Protein AF-A0A455T2T1-F1 (afdb_monomer_lite)

pLDDT: mean 71.48, std 12.67, range [43.47, 88.56]

Secondary structure (DSSP, 8-state):
-HHHHHHHHHHHHHHHHHHHHHHHHHS-SS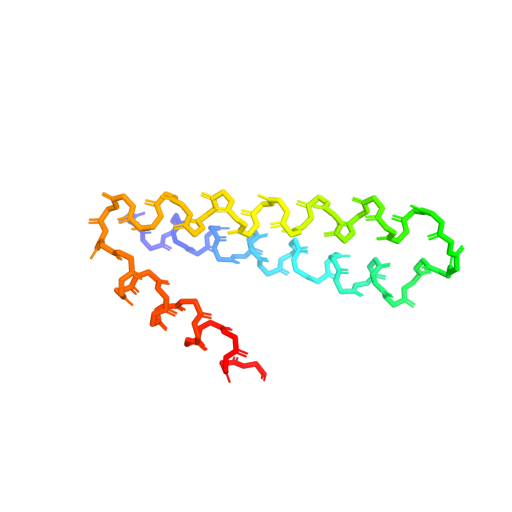HHHHHHHHHHHHHHHHHHHHHHHHH-HHHHHHHHHHHHH--

Organism: NCBI:txid2045280

Structure (mmCIF, N/CA/C/O backbone):
data_AF-A0A455T2T1-F1
#
_entry.id   AF-A0A455T2T1-F1
#
loop_
_atom_site.group_PDB
_atom_site.id
_atom_site.type_symbol
_atom_site.label_atom_id
_atom_site.label_alt_id
_atom_site.label_comp_id
_atom_site.label_asym_id
_atom_site.label_entity_id
_atom_site.label_seq_id
_atom_site.pdbx_PDB_ins_code
_atom_site.Cartn_x
_atom_site.Cartn_y
_atom_site.Cartn_z
_atom_site.occupancy
_atom_site.B_iso_or_equiv
_atom_site.auth_seq_id
_atom_site.auth_comp_id
_atom_site.auth_asym_id
_atom_site.auth_atom_id
_atom_site.pdbx_PDB_model_num
ATOM 1 N N . MET A 1 1 ? -23.686 -10.095 9.919 1.00 52.50 1 MET A N 1
ATOM 2 C CA . MET A 1 1 ? -23.566 -9.793 8.469 1.00 52.50 1 MET A CA 1
ATOM 3 C C . MET A 1 1 ? -22.219 -9.177 8.065 1.00 52.50 1 MET A C 1
ATOM 5 O O . MET A 1 1 ? -21.885 -9.259 6.892 1.00 52.50 1 MET A O 1
ATOM 9 N N . HIS A 1 2 ? -21.408 -8.638 8.987 1.00 56.16 2 HIS A N 1
ATOM 10 C CA . HIS A 1 2 ? -20.120 -7.998 8.655 1.00 56.16 2 HIS A CA 1
ATOM 11 C C . HIS A 1 2 ? -18.977 -8.973 8.309 1.00 56.16 2 HIS A C 1
ATOM 13 O O . HIS A 1 2 ? -18.106 -8.647 7.509 1.00 56.16 2 HIS A O 1
ATOM 19 N N . GLU A 1 3 ? -19.000 -10.203 8.829 1.00 58.81 3 GLU A N 1
ATOM 20 C CA . GLU A 1 3 ? -17.943 -11.200 8.578 1.00 58.81 3 GLU A CA 1
ATOM 21 C C . GLU A 1 3 ? -17.878 -11.657 7.114 1.00 58.81 3 GLU A C 1
ATOM 23 O O . GLU A 1 3 ? -16.800 -11.905 6.580 1.00 58.81 3 GLU A O 1
ATOM 28 N N . SER A 1 4 ? -19.022 -11.700 6.425 1.00 75.38 4 SER A N 1
ATOM 29 C CA . SER A 1 4 ? -19.097 -12.081 5.007 1.00 75.38 4 SER A CA 1
ATOM 30 C C . SER A 1 4 ? -18.492 -11.024 4.077 1.00 75.38 4 SER A C 1
ATOM 32 O O . 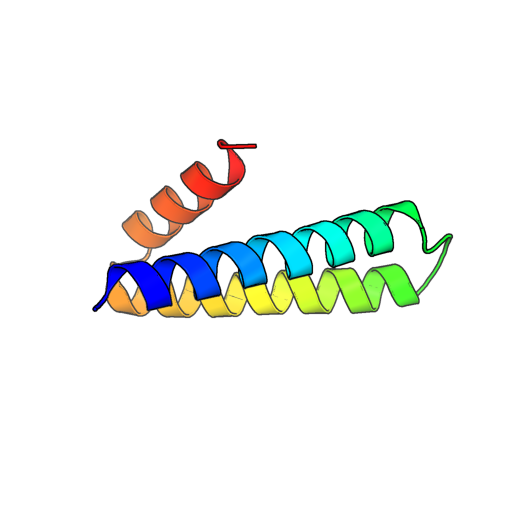SER A 1 4 ? -17.989 -11.337 2.995 1.00 75.38 4 SER A O 1
ATOM 34 N N . GLU A 1 5 ? -18.550 -9.757 4.474 1.00 77.19 5 GLU A N 1
ATOM 35 C CA . GLU A 1 5 ? -17.977 -8.652 3.710 1.00 77.19 5 GLU A CA 1
ATOM 36 C C . GLU A 1 5 ? -16.462 -8.575 3.923 1.00 77.19 5 GLU A C 1
ATOM 38 O O . GLU A 1 5 ? -15.700 -8.454 2.962 1.00 77.19 5 GLU A O 1
ATOM 43 N N . ILE A 1 6 ? -16.021 -8.799 5.163 1.00 82.56 6 ILE A N 1
ATOM 44 C CA . ILE A 1 6 ? -14.605 -8.919 5.523 1.00 82.56 6 ILE A CA 1
ATOM 45 C C . ILE A 1 6 ? -13.959 -10.110 4.801 1.00 82.56 6 ILE A C 1
ATOM 47 O O . ILE A 1 6 ? -12.894 -9.957 4.202 1.00 82.56 6 ILE A O 1
ATOM 51 N N . ALA A 1 7 ? -14.616 -11.273 4.772 1.00 82.81 7 ALA A N 1
ATOM 52 C CA . ALA A 1 7 ? -14.116 -12.452 4.063 1.00 82.81 7 ALA A CA 1
ATOM 53 C C . ALA A 1 7 ? -13.960 -12.206 2.551 1.00 82.81 7 ALA A C 1
ATOM 55 O O . ALA A 1 7 ? -12.978 -12.634 1.941 1.00 82.81 7 ALA A O 1
ATOM 56 N N . ARG A 1 8 ? -14.892 -11.463 1.941 1.00 83.38 8 ARG A N 1
ATOM 57 C CA . ARG A 1 8 ? -14.822 -11.092 0.520 1.00 83.38 8 ARG A CA 1
ATOM 58 C C . ARG A 1 8 ? -13.697 -10.107 0.227 1.00 83.38 8 ARG A C 1
ATOM 60 O O . ARG A 1 8 ? -12.978 -10.289 -0.754 1.00 83.38 8 ARG A O 1
ATOM 67 N N . LEU A 1 9 ? -13.521 -9.094 1.073 1.00 84.94 9 LEU A N 1
ATOM 68 C CA . LEU A 1 9 ? -12.432 -8.126 0.937 1.00 84.94 9 LEU A CA 1
ATOM 69 C C . LEU A 1 9 ? -11.064 -8.788 1.109 1.00 84.94 9 LEU A C 1
ATOM 71 O O . LEU A 1 9 ? -10.151 -8.502 0.337 1.00 84.94 9 LEU A O 1
ATOM 75 N N . ARG A 1 10 ? -10.945 -9.714 2.066 1.00 84.94 10 ARG A N 1
ATOM 76 C CA . ARG A 1 10 ? -9.719 -10.474 2.306 1.00 84.94 10 ARG A CA 1
ATOM 77 C C . ARG A 1 10 ? -9.329 -11.317 1.095 1.00 84.94 10 ARG A C 1
ATOM 79 O O . ARG A 1 10 ? -8.206 -11.198 0.616 1.00 84.94 10 ARG A O 1
ATOM 86 N N . LYS A 1 11 ? -10.270 -12.096 0.559 1.00 87.00 11 LYS A N 1
ATOM 87 C CA . LYS A 1 11 ? -10.025 -12.935 -0.620 1.00 87.00 11 LYS A CA 1
ATOM 88 C C . LYS A 1 11 ? -9.586 -12.102 -1.829 1.00 87.00 11 LYS A C 1
ATOM 90 O O . LYS A 1 11 ? -8.638 -12.449 -2.519 1.00 87.00 11 LYS A O 1
ATOM 95 N N . ARG A 1 12 ? -10.224 -10.946 -2.038 1.00 85.88 12 ARG A N 1
ATOM 96 C CA . ARG A 1 12 ? -9.878 -10.034 -3.137 1.00 85.88 12 ARG A CA 1
ATOM 97 C C . ARG A 1 12 ? -8.473 -9.446 -2.994 1.00 85.88 12 ARG A C 1
ATOM 99 O O . ARG A 1 12 ? -7.783 -9.250 -3.988 1.00 85.88 12 ARG A O 1
ATOM 106 N N . LEU A 1 13 ? -8.057 -9.165 -1.761 1.00 85.75 13 LEU A N 1
ATOM 107 C CA . LEU A 1 13 ? -6.699 -8.729 -1.452 1.00 85.75 13 LEU A CA 1
ATOM 108 C C . LEU A 1 13 ? -5.679 -9.828 -1.749 1.00 85.75 13 LEU A C 1
ATOM 110 O O . LEU A 1 13 ? -4.665 -9.527 -2.364 1.00 85.75 13 LEU A O 1
ATOM 114 N N . GLU A 1 14 ? -5.955 -11.071 -1.356 1.00 87.75 14 GLU A N 1
ATOM 115 C CA . GLU A 1 14 ? -5.092 -12.229 -1.629 1.00 87.75 14 GLU A CA 1
ATOM 116 C C . GLU A 1 14 ? -4.921 -12.460 -3.145 1.00 87.75 14 GLU A C 1
ATOM 118 O O . GLU A 1 14 ? -3.792 -12.609 -3.618 1.00 87.75 14 GLU A O 1
ATOM 123 N N . ASP A 1 15 ? -6.006 -12.366 -3.919 1.00 83.81 15 ASP A N 1
ATOM 124 C CA . ASP A 1 15 ? -5.993 -12.547 -5.378 1.00 83.81 15 ASP A CA 1
ATOM 125 C C . ASP A 1 15 ? -5.155 -11.475 -6.109 1.00 83.81 15 ASP A C 1
ATOM 127 O O . ASP A 1 15 ? -4.300 -11.796 -6.939 1.00 83.81 15 ASP A O 1
ATOM 131 N N . GLU A 1 16 ? -5.340 -10.193 -5.775 1.00 78.69 16 GLU A N 1
ATOM 132 C CA . GLU A 1 16 ? -4.562 -9.074 -6.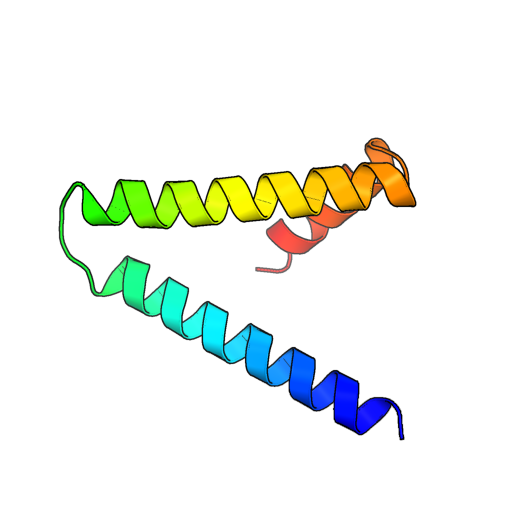347 1.00 78.69 16 GLU A CA 1
ATOM 133 C C . GLU A 1 16 ? -3.064 -9.202 -6.064 1.00 78.69 16 GLU A C 1
ATOM 135 O O . GLU A 1 16 ? -2.188 -8.775 -6.824 1.00 78.69 16 GLU A O 1
ATOM 140 N N . TYR A 1 17 ? -2.757 -9.797 -4.925 1.00 78.31 17 TYR A N 1
ATOM 141 C CA . TYR A 1 17 ? -1.408 -9.931 -4.448 1.00 78.31 17 TYR A CA 1
ATOM 142 C C . TYR A 1 17 ? -0.656 -11.072 -5.108 1.00 78.31 17 TYR A C 1
ATOM 144 O O . TYR A 1 17 ? 0.501 -10.914 -5.505 1.00 78.31 17 TYR A O 1
ATOM 152 N N . GLU A 1 18 ? -1.346 -12.191 -5.285 1.00 80.19 18 GLU A N 1
ATOM 153 C CA . GLU A 1 18 ? -0.868 -13.326 -6.050 1.00 80.19 18 GLU A CA 1
ATOM 154 C C . GLU A 1 18 ? -0.677 -12.939 -7.526 1.00 80.19 18 GLU A C 1
ATOM 156 O O . GLU A 1 18 ? 0.351 -13.269 -8.119 1.00 80.19 18 GLU A O 1
ATOM 161 N N . ALA A 1 19 ? -1.585 -12.140 -8.099 1.00 74.69 19 ALA A N 1
ATOM 162 C CA . ALA A 1 19 ? -1.441 -11.587 -9.445 1.00 74.69 19 ALA A CA 1
ATOM 163 C C . ALA A 1 19 ? -0.234 -10.640 -9.566 1.00 74.69 19 ALA A C 1
ATOM 165 O O . ALA A 1 19 ? 0.538 -10.745 -10.517 1.00 74.69 19 ALA A O 1
ATOM 166 N N . ALA A 1 20 ? -0.008 -9.758 -8.586 1.00 68.81 20 ALA A N 1
ATOM 167 C CA . ALA A 1 20 ? 1.159 -8.875 -8.570 1.00 68.81 20 ALA A CA 1
ATOM 168 C C . ALA A 1 20 ? 2.477 -9.647 -8.414 1.00 68.81 20 ALA A C 1
ATOM 170 O O . ALA A 1 20 ? 3.457 -9.326 -9.084 1.00 68.81 20 ALA A O 1
ATOM 171 N N . ARG A 1 21 ? 2.501 -10.677 -7.560 1.00 67.62 21 ARG A N 1
ATOM 172 C CA . ARG A 1 21 ? 3.660 -11.557 -7.366 1.00 67.62 21 ARG A CA 1
ATOM 173 C C . ARG A 1 21 ? 3.976 -12.328 -8.644 1.00 67.62 21 ARG A C 1
ATOM 175 O O . ARG A 1 21 ? 5.126 -12.339 -9.068 1.00 67.62 21 ARG A O 1
ATOM 182 N N . ARG A 1 22 ? 2.958 -12.892 -9.299 1.00 64.44 22 ARG A N 1
ATOM 183 C CA . ARG A 1 22 ? 3.097 -13.578 -10.592 1.00 64.44 22 ARG A CA 1
ATOM 184 C C . ARG A 1 22 ? 3.471 -12.620 -11.719 1.00 64.44 22 ARG A C 1
ATOM 186 O O . ARG A 1 22 ? 4.259 -12.993 -12.574 1.00 64.44 22 ARG A O 1
ATOM 193 N N . GLY A 1 23 ? 2.983 -11.381 -11.700 1.00 61.09 23 GLY A N 1
ATOM 194 C CA . GLY A 1 23 ? 3.418 -10.324 -12.616 1.00 61.09 23 GLY A CA 1
ATOM 195 C C . GLY A 1 23 ? 4.887 -9.941 -12.414 1.00 61.09 23 GLY A C 1
ATOM 196 O O . GLY A 1 23 ? 5.598 -9.721 -13.387 1.00 61.09 23 GLY A O 1
ATOM 197 N N . LEU A 1 24 ? 5.363 -9.934 -11.166 1.00 55.62 24 LEU A N 1
ATOM 198 C CA . LEU A 1 24 ? 6.763 -9.674 -10.813 1.00 55.62 24 LEU A CA 1
ATOM 199 C C . LEU A 1 24 ? 7.706 -10.824 -11.196 1.00 55.62 24 LEU A C 1
ATOM 201 O O . LEU A 1 24 ? 8.854 -10.556 -11.538 1.00 55.62 24 LEU A O 1
ATOM 205 N N . THR A 1 25 ? 7.243 -12.077 -11.140 1.00 57.03 25 THR A N 1
ATOM 206 C CA . THR A 1 25 ? 8.057 -13.261 -11.477 1.00 57.03 25 THR A CA 1
ATOM 207 C C . THR A 1 25 ? 7.884 -13.743 -12.920 1.00 57.03 25 THR A C 1
ATOM 209 O O . THR A 1 25 ? 8.739 -14.466 -13.416 1.00 57.03 25 THR A O 1
ATOM 212 N N . GLY A 1 26 ? 6.779 -13.388 -13.585 1.00 49.88 26 GLY A N 1
ATOM 213 C CA . GLY A 1 26 ? 6.389 -13.894 -14.906 1.00 49.88 26 GLY A CA 1
ATOM 214 C C . GLY A 1 26 ? 6.606 -12.921 -16.067 1.00 49.88 26 GLY A C 1
ATOM 215 O O . GLY A 1 26 ? 6.767 -13.368 -17.199 1.00 49.88 26 GLY A O 1
ATOM 216 N N . LEU A 1 27 ? 6.650 -11.605 -15.822 1.00 49.62 27 LEU A N 1
ATOM 217 C CA . LEU A 1 27 ? 6.964 -10.624 -16.865 1.00 49.62 27 LEU A CA 1
ATOM 218 C C . LEU A 1 27 ? 8.453 -10.295 -16.834 1.00 49.62 27 LEU A C 1
ATOM 220 O O . LEU A 1 27 ? 8.919 -9.381 -16.155 1.00 49.62 27 LEU A O 1
ATOM 224 N N . ALA A 1 28 ? 9.177 -11.102 -17.599 1.00 47.31 28 ALA A N 1
ATOM 225 C CA . ALA A 1 28 ? 10.542 -10.868 -18.017 1.00 47.31 28 ALA A CA 1
ATOM 226 C C . ALA A 1 28 ? 10.742 -9.424 -18.538 1.00 47.31 28 ALA A C 1
ATOM 228 O O . ALA A 1 28 ? 9.977 -8.930 -19.363 1.00 47.31 28 ALA A O 1
ATOM 229 N N . THR A 1 29 ? 11.795 -8.785 -18.016 1.00 48.00 29 THR A N 1
ATOM 230 C CA . THR A 1 29 ? 12.643 -7.759 -18.655 1.00 48.00 29 THR A CA 1
ATOM 231 C C . THR A 1 29 ? 11.971 -6.535 -19.312 1.00 48.00 29 THR A C 1
ATOM 233 O O . THR A 1 29 ? 11.493 -6.582 -20.441 1.00 48.00 29 THR A O 1
ATOM 236 N N . GLY A 1 30 ? 12.087 -5.363 -18.661 1.00 59.22 30 GLY A N 1
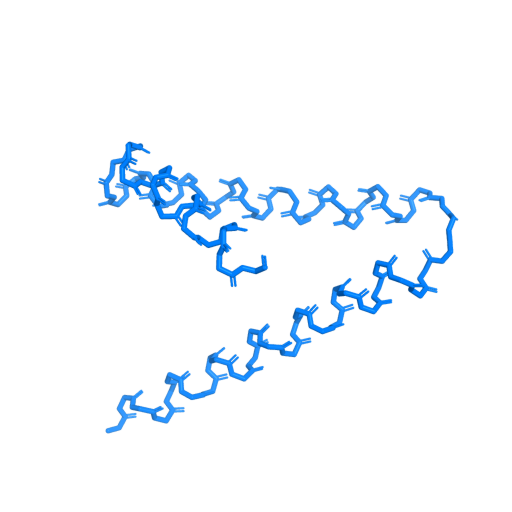ATOM 237 C CA . GLY A 1 30 ? 11.997 -4.044 -19.317 1.00 59.22 30 GLY A CA 1
ATOM 238 C C . GLY A 1 30 ? 11.020 -3.026 -18.703 1.00 59.22 30 GLY A C 1
ATOM 239 O O . GLY A 1 30 ? 10.544 -3.167 -17.578 1.00 59.22 30 GLY A O 1
ATOM 240 N N . ALA A 1 31 ? 10.705 -1.970 -19.467 1.00 50.09 31 ALA A N 1
ATOM 241 C CA . ALA A 1 31 ? 9.945 -0.775 -19.052 1.00 50.09 31 ALA A CA 1
ATOM 242 C C . ALA A 1 31 ? 8.526 -1.037 -18.487 1.00 50.09 31 ALA A C 1
ATOM 244 O O . ALA A 1 31 ? 7.969 -0.187 -17.782 1.00 50.09 31 ALA A O 1
ATOM 245 N N . ALA A 1 32 ? 7.947 -2.215 -18.744 1.00 50.31 32 ALA A N 1
ATOM 246 C CA . ALA A 1 32 ? 6.692 -2.661 -18.137 1.00 50.31 32 ALA A CA 1
ATOM 247 C C . ALA A 1 32 ? 6.827 -2.896 -16.619 1.00 50.31 32 ALA A C 1
ATOM 249 O O . ALA A 1 32 ? 5.914 -2.553 -15.865 1.00 50.31 32 ALA A O 1
ATOM 250 N N . GLN A 1 33 ? 7.992 -3.373 -16.159 1.00 57.62 33 GLN A N 1
ATOM 251 C CA . GLN A 1 33 ? 8.302 -3.555 -14.741 1.00 57.62 33 GLN A CA 1
ATOM 252 C C . GLN A 1 33 ? 8.334 -2.204 -14.017 1.00 57.62 33 GLN A C 1
ATOM 254 O O . GLN A 1 33 ? 7.719 -2.061 -12.965 1.00 57.62 33 GLN A O 1
ATOM 259 N N . HIS A 1 34 ? 8.945 -1.177 -14.619 1.00 54.50 34 HIS A N 1
ATOM 260 C CA . HIS A 1 34 ? 8.954 0.173 -14.050 1.00 54.50 34 HIS A CA 1
ATOM 261 C C . HIS A 1 34 ? 7.547 0.752 -13.937 1.00 54.50 34 HIS A C 1
ATOM 263 O O . HIS A 1 34 ? 7.182 1.218 -12.868 1.00 54.50 34 HIS A O 1
ATOM 269 N N . ARG A 1 35 ? 6.712 0.678 -14.982 1.00 61.38 35 ARG A N 1
ATOM 270 C CA . ARG A 1 35 ? 5.332 1.190 -14.902 1.00 61.38 35 ARG A CA 1
ATOM 271 C C . ARG A 1 35 ? 4.502 0.469 -13.842 1.00 61.38 35 ARG A C 1
ATOM 273 O O . ARG A 1 35 ? 3.777 1.125 -13.093 1.00 61.38 35 ARG A O 1
ATOM 280 N N . PHE A 1 36 ? 4.632 -0.853 -13.755 1.00 64.19 36 PHE A N 1
ATOM 281 C CA . PHE A 1 36 ? 3.917 -1.654 -12.768 1.00 64.19 36 PHE A CA 1
ATOM 282 C C . PHE A 1 36 ? 4.410 -1.362 -11.342 1.00 64.19 36 PHE A C 1
ATOM 284 O O . PHE A 1 36 ? 3.607 -1.040 -10.468 1.00 64.19 36 PHE A O 1
ATOM 291 N N . ILE A 1 37 ? 5.726 -1.352 -11.115 1.00 62.66 37 ILE A N 1
ATOM 292 C CA . ILE A 1 37 ? 6.341 -0.994 -9.828 1.00 62.66 37 ILE A CA 1
ATOM 293 C C . ILE A 1 37 ? 5.984 0.447 -9.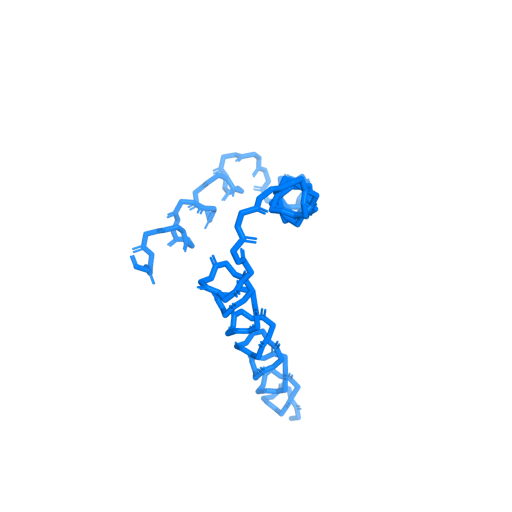438 1.00 62.66 37 ILE A C 1
ATOM 295 O O . ILE A 1 37 ? 5.550 0.685 -8.315 1.00 62.66 37 ILE A O 1
ATOM 299 N N . THR A 1 38 ? 6.068 1.411 -10.355 1.00 69.75 38 THR A N 1
ATOM 300 C CA . THR A 1 38 ? 5.702 2.813 -10.107 1.00 69.75 38 THR A CA 1
ATOM 301 C C . THR A 1 38 ? 4.224 2.961 -9.750 1.00 69.75 38 THR A C 1
ATOM 303 O O . THR A 1 38 ? 3.894 3.718 -8.839 1.00 69.75 38 THR A O 1
ATOM 306 N N . ALA A 1 39 ? 3.317 2.237 -10.413 1.00 72.31 39 ALA A N 1
ATOM 307 C CA . ALA A 1 39 ? 1.899 2.249 -10.058 1.00 72.31 39 ALA A CA 1
ATOM 308 C C . ALA A 1 39 ? 1.664 1.694 -8.643 1.00 72.31 39 ALA A C 1
ATOM 310 O O . ALA A 1 39 ? 0.861 2.243 -7.882 1.00 72.31 39 ALA A O 1
ATOM 311 N N . ARG A 1 40 ? 2.402 0.646 -8.262 1.00 69.31 40 ARG A N 1
ATOM 312 C CA . ARG A 1 40 ? 2.336 0.041 -6.926 1.00 69.31 40 ARG A CA 1
ATOM 313 C C . ARG A 1 40 ? 2.912 0.966 -5.852 1.00 69.31 40 ARG A C 1
ATOM 315 O O . ARG A 1 40 ? 2.244 1.170 -4.842 1.00 69.31 40 ARG A O 1
ATOM 322 N N . ILE A 1 41 ? 4.052 1.611 -6.104 1.00 69.31 41 ILE A N 1
ATOM 323 C CA . ILE A 1 41 ? 4.646 2.618 -5.208 1.00 69.31 41 ILE A CA 1
ATOM 324 C C . ILE A 1 41 ? 3.698 3.810 -5.025 1.00 69.31 41 ILE A C 1
ATOM 326 O O . ILE A 1 41 ? 3.416 4.199 -3.897 1.00 69.31 41 ILE A O 1
ATOM 330 N N . ARG A 1 42 ? 3.111 4.339 -6.108 1.00 77.25 42 ARG A N 1
ATOM 331 C CA . ARG A 1 42 ? 2.127 5.437 -6.036 1.00 77.25 42 ARG A CA 1
ATOM 332 C C . ARG A 1 42 ? 0.873 5.063 -5.248 1.00 77.25 42 ARG A C 1
ATOM 334 O O . ARG A 1 42 ? 0.304 5.902 -4.552 1.00 77.25 42 ARG A O 1
ATOM 341 N N . ASN A 1 43 ? 0.414 3.818 -5.362 1.00 77.12 43 ASN A N 1
ATOM 342 C CA . ASN A 1 43 ? -0.695 3.327 -4.549 1.00 77.12 43 ASN A CA 1
ATOM 343 C C . ASN A 1 43 ? -0.311 3.228 -3.070 1.00 77.12 43 ASN A C 1
ATOM 345 O O . ASN A 1 43 ? -1.096 3.645 -2.222 1.00 77.12 43 ASN A O 1
ATOM 349 N N . MET A 1 44 ? 0.894 2.745 -2.768 1.00 73.06 44 MET A N 1
ATOM 350 C CA . MET A 1 44 ? 1.406 2.676 -1.400 1.00 73.06 44 MET A CA 1
ATOM 351 C C . MET A 1 44 ? 1.523 4.071 -0.775 1.00 73.06 44 MET A C 1
ATOM 353 O O . MET A 1 44 ? 1.047 4.283 0.336 1.00 73.06 44 MET A O 1
ATOM 357 N N . GLU A 1 45 ? 2.030 5.048 -1.527 1.00 79.88 45 GLU A N 1
ATOM 358 C CA . GLU A 1 45 ? 2.117 6.447 -1.102 1.00 79.88 45 GLU A CA 1
ATOM 359 C C . GLU A 1 45 ? 0.730 7.061 -0.844 1.00 79.88 45 GLU A C 1
ATOM 361 O O . GLU A 1 45 ? 0.516 7.717 0.174 1.00 79.88 45 GLU A O 1
ATOM 366 N N . ARG A 1 46 ? -0.255 6.814 -1.723 1.00 83.38 46 ARG A N 1
ATOM 367 C CA . ARG A 1 46 ? -1.642 7.266 -1.506 1.00 83.38 46 ARG A CA 1
ATOM 368 C C . ARG A 1 46 ? -2.265 6.661 -0.253 1.00 83.38 46 ARG A C 1
ATOM 370 O O . ARG A 1 46 ? -2.957 7.369 0.480 1.00 83.38 46 ARG A O 1
ATOM 377 N N . CYS A 1 47 ? -2.051 5.368 -0.023 1.00 78.75 47 CYS A N 1
ATOM 378 C CA . CYS A 1 47 ? -2.536 4.692 1.174 1.00 78.75 47 CYS A CA 1
ATOM 379 C C . CYS A 1 47 ? -1.880 5.271 2.426 1.00 78.75 47 CYS A C 1
ATOM 381 O O . CYS A 1 47 ? -2.596 5.633 3.353 1.00 78.75 47 CYS A O 1
ATOM 383 N N . HIS A 1 48 ? -0.558 5.449 2.416 1.00 78.12 48 HIS A N 1
ATOM 384 C CA . HIS A 1 48 ? 0.184 6.026 3.531 1.00 78.12 48 HIS A CA 1
ATOM 385 C C . HIS A 1 48 ? -0.277 7.457 3.846 1.00 78.12 48 HIS A C 1
ATOM 387 O O . HIS A 1 48 ? -0.620 7.741 4.986 1.00 78.12 48 HIS A O 1
ATOM 393 N N . LYS A 1 49 ? -0.449 8.319 2.833 1.00 83.38 49 LYS A N 1
ATOM 394 C CA . LYS A 1 49 ? -0.981 9.686 3.005 1.00 83.38 49 LYS A CA 1
ATOM 395 C C . LYS A 1 49 ? -2.401 9.719 3.581 1.00 83.38 49 LYS A C 1
ATOM 397 O O . LYS A 1 49 ? -2.728 10.597 4.378 1.00 83.38 49 LYS A O 1
ATOM 402 N N . ARG A 1 50 ? -3.274 8.784 3.184 1.00 83.44 50 ARG A N 1
ATOM 403 C CA . ARG A 1 50 ? -4.619 8.661 3.782 1.00 83.44 50 ARG A CA 1
ATOM 404 C C . ARG A 1 50 ? -4.549 8.159 5.218 1.00 83.44 50 ARG A C 1
ATOM 406 O O . ARG A 1 50 ? -5.299 8.654 6.049 1.00 83.44 50 ARG A O 1
ATOM 413 N N . LEU A 1 51 ? -3.653 7.221 5.505 1.00 80.75 51 LEU A N 1
ATOM 414 C CA . LEU A 1 51 ? -3.437 6.696 6.848 1.00 80.75 51 LEU A CA 1
ATOM 415 C C . LEU A 1 51 ? -2.913 7.800 7.776 1.00 80.75 51 LEU A C 1
ATOM 417 O O . LEU A 1 51 ? -3.493 8.035 8.829 1.00 80.75 51 LEU A O 1
ATOM 421 N N . ALA A 1 52 ? -1.911 8.559 7.334 1.00 87.06 52 ALA A N 1
ATOM 422 C CA . ALA A 1 52 ? -1.343 9.686 8.065 1.00 87.06 52 ALA A CA 1
ATOM 423 C C . ALA A 1 52 ? -2.387 10.757 8.404 1.00 87.06 52 ALA A C 1
ATOM 425 O O . ALA A 1 52 ? -2.420 11.2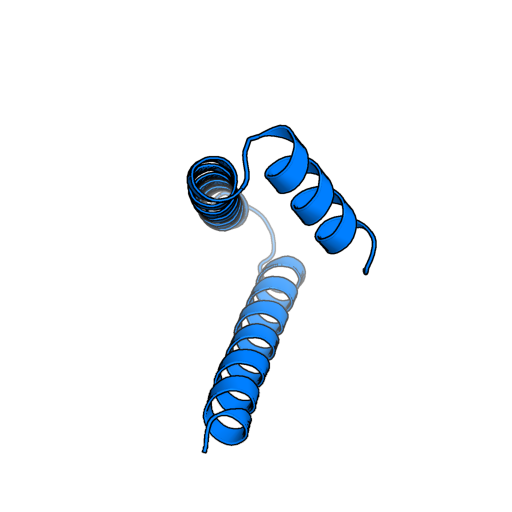51 9.528 1.00 87.06 52 ALA A O 1
ATOM 426 N N . ARG A 1 53 ? -3.312 11.052 7.478 1.00 88.56 53 ARG A N 1
ATOM 427 C CA . ARG A 1 53 ? -4.444 11.959 7.744 1.00 88.56 53 ARG A CA 1
ATOM 428 C C . ARG A 1 53 ? -5.411 11.456 8.815 1.00 88.56 53 ARG A C 1
ATOM 430 O O . ARG A 1 53 ? -6.073 12.278 9.435 1.00 88.56 53 ARG A O 1
ATOM 437 N N . LEU A 1 54 ? -5.540 10.143 8.991 1.00 87.50 54 LEU A N 1
ATOM 438 C CA . LEU A 1 54 ? -6.510 9.546 9.912 1.00 87.50 54 LEU A CA 1
ATOM 439 C C . LEU A 1 54 ? -5.920 9.258 11.295 1.00 87.50 54 LEU A C 1
ATOM 441 O O . LEU A 1 54 ? -6.623 9.409 12.288 1.00 87.50 54 LEU A O 1
ATOM 445 N N . VAL A 1 55 ? -4.654 8.835 11.372 1.00 85.31 55 VAL A N 1
ATOM 446 C CA . VAL A 1 55 ? -4.037 8.362 12.629 1.00 85.31 55 VAL A CA 1
ATOM 447 C C . VAL A 1 55 ? -2.800 9.156 13.064 1.00 85.31 55 VAL A C 1
ATOM 449 O O . VAL A 1 55 ? -2.275 8.918 14.156 1.00 85.31 55 VAL A O 1
ATOM 452 N N . GLY A 1 56 ? -2.357 10.114 12.244 1.00 87.00 56 GLY A N 1
ATOM 453 C CA . GLY A 1 56 ? -1.083 10.819 12.389 1.00 87.00 56 GLY A CA 1
ATOM 454 C C . GLY A 1 56 ? 0.076 10.080 11.710 1.00 87.00 56 GLY A C 1
ATOM 455 O O . GLY A 1 56 ? 0.064 8.854 11.593 1.00 87.00 56 GLY A O 1
ATOM 456 N N . GLU A 1 57 ? 1.084 10.833 11.263 1.00 79.94 57 GLU A N 1
ATOM 457 C CA . GLU A 1 57 ? 2.248 10.327 10.507 1.00 79.94 57 GLU A CA 1
ATOM 458 C C . GLU A 1 57 ? 3.017 9.215 11.247 1.00 79.94 57 GLU A C 1
ATOM 460 O O . GLU A 1 57 ? 3.362 8.190 10.654 1.00 79.94 57 GLU A O 1
ATOM 465 N N . GLU A 1 58 ? 3.224 9.352 12.561 1.00 79.19 58 GLU A N 1
ATOM 466 C CA . GLU A 1 58 ? 3.942 8.344 13.358 1.00 79.19 58 GLU A CA 1
ATOM 467 C C . GLU A 1 58 ? 3.212 6.997 13.387 1.00 79.19 58 GLU A C 1
ATOM 469 O O . GLU A 1 58 ? 3.804 5.951 13.110 1.00 79.19 58 GLU A O 1
ATOM 474 N N . ARG A 1 59 ? 1.900 7.011 13.655 1.00 77.75 59 ARG A N 1
ATOM 475 C CA . ARG A 1 59 ? 1.086 5.787 13.657 1.00 77.75 59 ARG A CA 1
ATOM 476 C C . ARG A 1 59 ? 0.944 5.201 12.259 1.00 77.75 59 ARG A C 1
ATOM 478 O O . ARG A 1 59 ? 0.964 3.984 12.107 1.00 77.75 59 ARG A O 1
ATOM 485 N N . ALA A 1 60 ? 0.851 6.042 11.232 1.00 81.38 60 ALA A N 1
ATOM 486 C CA . ALA A 1 60 ? 0.811 5.579 9.852 1.00 81.38 60 ALA A CA 1
ATOM 487 C C . ALA A 1 60 ? 2.108 4.870 9.432 1.00 81.38 60 ALA A C 1
ATOM 489 O O . ALA A 1 60 ? 2.064 3.875 8.704 1.00 81.38 60 ALA A O 1
ATOM 490 N N . THR A 1 61 ? 3.253 5.351 9.919 1.00 78.81 61 THR A N 1
ATOM 491 C CA . THR A 1 61 ? 4.567 4.740 9.687 1.00 78.81 61 THR A CA 1
ATOM 492 C C . THR A 1 61 ? 4.721 3.421 10.441 1.00 78.81 61 THR A C 1
ATOM 494 O O . THR A 1 61 ? 5.162 2.439 9.848 1.00 78.81 61 THR A O 1
ATOM 497 N N . ALA A 1 62 ? 4.286 3.351 11.703 1.00 79.75 62 ALA A N 1
ATOM 498 C CA . ALA A 1 62 ? 4.303 2.112 12.484 1.00 79.75 62 ALA A CA 1
ATOM 499 C C . ALA A 1 62 ? 3.486 0.993 11.811 1.00 79.75 62 ALA A C 1
ATOM 501 O O . ALA A 1 62 ? 3.992 -0.110 11.611 1.00 79.75 62 ALA A O 1
ATOM 502 N N . ILE A 1 63 ? 2.270 1.310 11.351 1.00 77.44 63 ILE A N 1
ATOM 503 C CA . ILE A 1 63 ? 1.410 0.360 10.628 1.00 77.44 63 ILE A CA 1
ATOM 504 C C . ILE A 1 63 ? 2.066 -0.086 9.311 1.00 77.44 63 ILE A C 1
ATOM 506 O O . ILE A 1 63 ? 2.019 -1.262 8.955 1.00 77.44 63 ILE A O 1
ATOM 510 N N . ALA A 1 64 ? 2.708 0.830 8.579 1.00 72.94 64 ALA A N 1
ATOM 511 C CA . ALA A 1 64 ? 3.409 0.480 7.344 1.00 72.94 64 ALA A CA 1
ATOM 512 C C . ALA A 1 64 ? 4.580 -0.491 7.593 1.00 72.94 64 ALA A C 1
ATOM 514 O O . ALA A 1 64 ? 4.781 -1.413 6.802 1.00 72.94 64 ALA A O 1
ATOM 515 N N . LEU A 1 65 ? 5.318 -0.316 8.694 1.00 73.25 65 LEU A N 1
ATOM 516 C CA . LEU A 1 65 ? 6.423 -1.191 9.095 1.00 73.25 65 LEU A CA 1
ATOM 517 C C . LEU A 1 65 ? 5.944 -2.576 9.552 1.00 73.25 65 LEU A C 1
ATOM 519 O O . LEU A 1 65 ? 6.574 -3.575 9.204 1.00 73.25 65 LEU A O 1
ATOM 523 N N . GLU A 1 66 ? 4.827 -2.659 10.277 1.00 73.44 66 GLU A N 1
ATOM 524 C CA . GLU A 1 66 ? 4.206 -3.936 10.659 1.00 73.44 66 GLU A CA 1
ATOM 525 C C . GLU A 1 66 ? 3.779 -4.746 9.432 1.00 73.44 66 GLU A C 1
ATOM 527 O O . GLU A 1 66 ? 4.100 -5.930 9.321 1.00 73.44 66 GLU A O 1
ATOM 532 N N . VAL A 1 67 ? 3.132 -4.093 8.462 1.00 71.69 67 VAL A N 1
ATOM 533 C CA . VAL A 1 67 ? 2.723 -4.724 7.197 1.00 71.69 67 VAL A CA 1
ATOM 534 C C . VAL A 1 67 ? 3.930 -5.220 6.394 1.00 71.69 67 VAL A C 1
ATOM 536 O O . VAL A 1 67 ? 3.836 -6.235 5.705 1.00 71.69 67 VAL A O 1
ATOM 539 N N . TRP A 1 68 ? 5.065 -4.521 6.475 1.00 61.62 68 TRP A N 1
ATOM 540 C CA . TRP A 1 68 ? 6.294 -4.911 5.784 1.00 61.62 68 TRP A CA 1
ATOM 541 C C . TRP A 1 68 ? 7.020 -6.079 6.468 1.00 61.62 68 TRP A C 1
ATOM 543 O O . TRP A 1 68 ? 7.629 -6.889 5.778 1.00 61.62 68 TRP A O 1
ATOM 553 N N . ARG A 1 69 ? 6.939 -6.184 7.804 1.00 52.72 69 ARG A N 1
ATOM 554 C CA . ARG A 1 69 ? 7.564 -7.254 8.606 1.00 52.72 69 ARG A CA 1
ATOM 555 C C . ARG A 1 69 ? 6.761 -8.547 8.685 1.00 52.72 69 ARG A C 1
ATOM 557 O O . ARG A 1 69 ? 7.352 -9.589 8.936 1.00 52.72 69 ARG A O 1
ATOM 564 N N . ALA A 1 70 ? 5.442 -8.506 8.511 1.00 50.62 70 ALA A N 1
ATOM 565 C CA . ALA A 1 70 ? 4.577 -9.689 8.577 1.00 50.62 70 ALA A CA 1
ATOM 566 C C . ALA A 1 70 ? 4.697 -10.603 7.335 1.00 50.62 70 ALA A C 1
ATOM 568 O O . ALA A 1 70 ? 3.728 -11.254 6.939 1.00 50.62 70 ALA A O 1
ATOM 569 N N . ARG A 1 71 ? 5.862 -10.611 6.683 1.00 43.47 71 ARG A N 1
ATOM 570 C CA . ARG A 1 71 ? 6.080 -11.188 5.368 1.00 43.47 71 ARG A CA 1
ATOM 571 C C . ARG A 1 71 ? 7.444 -11.849 5.240 1.00 43.47 71 ARG A C 1
ATOM 573 O O . ARG A 1 71 ? 8.434 -11.206 5.642 1.00 43.47 71 ARG A O 1
#

Radius of gyration: 14.89 Å; chains: 1; bounding box: 36×26×33 Å

Foldseek 3Di:
DVVVVVVVVVVVVVVVVVVLVCCVVPDDDDDVCVVSVVVVVVVVVVQLVVQCVVPNNVVSVVVVVVVVVVD

Sequence (71 aa):
MHESEIARLRKRLEDEYEAARRGLTGLATGAAQHRFITARIRNMERCHKRLARLVGEERATAIALEVWRAR